Protein AF-A0A7X8ZVY4-F1 (afdb_monomer)

Solvent-accessible surface area (backbone atoms only — not comparable to full-atom values): 5294 Å² total; per-residue (Å²): 101,79,83,60,52,50,68,75,42,28,72,60,51,40,54,51,50,48,51,50,54,56,48,61,65,64,56,57,58,56,30,28,67,74,64,77,31,86,77,24,73,93,53,52,70,67,44,73,46,40,54,30,48,45,33,34,70,73,67,62,39,48,70,62,22,52,53,51,51,53,54,50,48,54,52,52,50,52,53,43,52,51,47,46,63,75,49,44,67,87,76,86,122

pLDDT: mean 82.37, std 11.32, range [35.78, 94.38]

Mean predicted aligned error: 7.42 Å

Foldseek 3Di:
DVVPVCLVCLVVVLVVQLCVLVCLQCDPCPQCVVQVDVVHVVNVPPHLLNVLVCCVPVVVVPVVSVVSVVVVVVVSVVVSVVSCVVSVDPPPD

Radius of gyration: 17.69 Å; Cα contacts (8 Å, |Δi|>4): 63; chains: 1; bounding box: 43×28×46 Å

Structure (mmCIF, N/CA/C/O backbone):
data_AF-A0A7X8ZVY4-F1
#
_entry.id   AF-A0A7X8ZVY4-F1
#
loop_
_atom_site.group_PDB
_atom_site.id
_atom_site.type_symbol
_atom_site.label_atom_id
_atom_site.label_alt_id
_atom_site.label_comp_id
_atom_site.label_asym_id
_atom_site.label_entity_id
_atom_site.label_seq_id
_atom_site.pdbx_PDB_ins_code
_atom_site.Cartn_x
_atom_site.Cartn_y
_atom_site.Cartn_z
_atom_site.occupa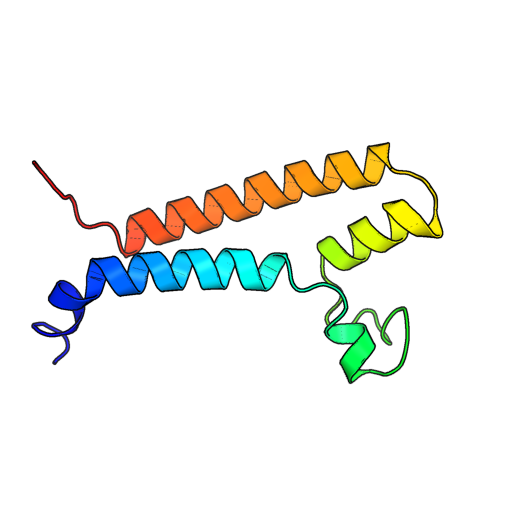ncy
_atom_site.B_iso_or_equiv
_atom_site.auth_seq_id
_atom_site.auth_comp_id
_atom_site.auth_asym_id
_atom_site.auth_atom_id
_atom_site.pdbx_PDB_model_num
ATOM 1 N N . ILE A 1 1 ? -13.999 -9.516 29.013 1.00 61.09 1 ILE A N 1
ATOM 2 C CA . ILE A 1 1 ? -12.938 -9.042 28.084 1.00 61.09 1 ILE A CA 1
ATOM 3 C C . ILE A 1 1 ? -13.535 -8.634 26.733 1.00 61.09 1 ILE A C 1
ATOM 5 O O . ILE A 1 1 ? -13.503 -7.454 26.422 1.00 61.09 1 ILE A O 1
ATOM 9 N N . ILE A 1 2 ? -14.189 -9.534 25.989 1.00 62.22 2 ILE A N 1
ATOM 10 C CA . ILE A 1 2 ? -14.769 -9.232 24.657 1.00 62.22 2 ILE A CA 1
ATOM 11 C C . ILE A 1 2 ? -15.853 -8.129 24.683 1.00 62.22 2 ILE A C 1
ATOM 13 O O . ILE A 1 2 ? -15.935 -7.344 23.751 1.00 62.22 2 ILE A O 1
ATOM 17 N N . TYR A 1 3 ? -16.623 -7.994 25.769 1.00 60.78 3 TYR A N 1
ATOM 18 C CA . TYR A 1 3 ? -17.719 -7.011 25.860 1.00 60.78 3 TYR A CA 1
ATOM 19 C C . TYR A 1 3 ? -17.376 -5.690 26.563 1.00 60.78 3 TYR A C 1
ATOM 21 O O . TYR A 1 3 ? -18.172 -4.764 26.516 1.00 60.78 3 TYR A O 1
ATOM 29 N N . ILE A 1 4 ? -16.218 -5.595 27.224 1.00 63.47 4 ILE A N 1
ATOM 30 C CA . ILE A 1 4 ? -15.834 -4.398 28.002 1.00 63.47 4 ILE A CA 1
ATOM 31 C C . ILE A 1 4 ? -14.589 -3.753 27.391 1.00 63.47 4 ILE A C 1
ATOM 33 O O . ILE A 1 4 ? -14.524 -2.543 27.234 1.00 63.47 4 ILE A O 1
ATOM 37 N N . THR A 1 5 ? -13.605 -4.560 26.991 1.00 73.25 5 THR A N 1
ATOM 38 C CA . THR A 1 5 ? -12.321 -4.061 26.489 1.00 73.25 5 THR A CA 1
ATOM 39 C C . THR A 1 5 ? -12.397 -3.682 25.005 1.00 73.25 5 THR A C 1
ATOM 41 O O . THR A 1 5 ? -11.876 -2.643 24.618 1.00 73.25 5 THR A O 1
ATOM 44 N N . ILE A 1 6 ? -13.084 -4.478 24.173 1.00 72.75 6 ILE A N 1
ATOM 45 C CA . ILE A 1 6 ? -13.233 -4.204 22.730 1.00 72.75 6 ILE A CA 1
ATOM 46 C C . ILE A 1 6 ? -13.999 -2.899 22.440 1.00 72.75 6 ILE A C 1
ATOM 48 O O . ILE A 1 6 ? -13.505 -2.123 21.623 1.00 72.75 6 ILE A O 1
ATOM 52 N N . PRO A 1 7 ? -15.149 -2.592 23.078 1.00 73.44 7 PRO A N 1
ATOM 53 C CA . PRO A 1 7 ? -15.831 -1.325 22.816 1.00 73.44 7 PRO A CA 1
ATOM 54 C C . PRO A 1 7 ? -15.039 -0.106 23.313 1.00 73.44 7 PRO A C 1
ATOM 56 O O . PRO A 1 7 ? -14.963 0.883 22.592 1.00 73.44 7 PRO A O 1
ATOM 59 N N . SER A 1 8 ? -14.372 -0.182 24.469 1.00 73.06 8 SER A N 1
ATOM 60 C CA . SER A 1 8 ? -13.568 0.942 24.980 1.00 73.06 8 SER A CA 1
ATOM 61 C C . SER A 1 8 ? -12.291 1.214 24.171 1.00 73.06 8 SER A C 1
ATOM 63 O O . SER A 1 8 ? -11.824 2.348 24.138 1.00 73.06 8 SER A O 1
ATOM 65 N N . MET A 1 9 ? -11.724 0.208 23.491 1.00 78.88 9 MET A N 1
ATOM 66 C CA . MET A 1 9 ? -10.549 0.374 22.611 1.00 78.88 9 MET A CA 1
ATOM 67 C C . MET A 1 9 ? -10.917 0.611 21.139 1.00 78.88 9 MET A C 1
ATOM 69 O O . MET A 1 9 ? -10.035 0.767 20.294 1.00 78.88 9 MET A O 1
ATOM 73 N N . LYS A 1 10 ? -12.210 0.658 20.809 1.00 72.62 10 LYS A N 1
ATOM 74 C CA . LYS A 1 10 ? -12.712 0.722 19.431 1.00 72.62 10 LYS A CA 1
ATOM 75 C C . LYS A 1 10 ? -12.129 1.878 18.594 1.00 72.62 10 LYS A C 1
ATOM 77 O O . LYS A 1 10 ? -11.719 1.603 17.465 1.00 72.62 10 LYS A O 1
ATOM 82 N N . PRO A 1 11 ? -11.981 3.118 19.113 1.00 78.38 11 PRO A N 1
ATOM 83 C CA . PRO A 1 11 ? -11.378 4.213 18.344 1.00 78.38 11 PRO A CA 1
ATOM 84 C C . PRO A 1 11 ? -9.900 3.962 18.012 1.00 78.38 11 PRO A C 1
ATOM 86 O O . PRO A 1 11 ? -9.444 4.242 16.905 1.00 78.38 11 PRO A O 1
ATOM 89 N N . GLN A 1 12 ? -9.153 3.373 18.951 1.00 84.06 12 GLN A N 1
ATOM 90 C CA . GLN A 1 12 ? -7.738 3.042 18.763 1.00 84.06 12 GLN A CA 1
ATOM 91 C C . GLN A 1 12 ? -7.560 1.872 17.788 1.00 84.06 12 GLN A C 1
ATOM 93 O O . GLN A 1 12 ? -6.655 1.893 16.956 1.00 84.06 12 GLN A O 1
ATOM 98 N N . MET A 1 13 ? -8.453 0.879 17.837 1.00 84.62 13 MET A N 1
ATOM 99 C CA . MET A 1 13 ? -8.454 -0.246 16.899 1.00 84.62 13 MET A CA 1
ATOM 100 C C . MET A 1 13 ? -8.773 0.195 15.468 1.00 84.62 13 MET A C 1
ATOM 102 O O . MET A 1 13 ? -8.126 -0.277 14.537 1.00 84.62 13 MET A O 1
ATOM 106 N N . LEU A 1 14 ? -9.720 1.122 15.283 1.00 84.50 14 LEU A N 1
ATOM 107 C CA . LEU A 1 14 ? -10.038 1.700 13.975 1.00 84.50 14 LEU A CA 1
ATOM 108 C C . LEU A 1 14 ? -8.835 2.456 13.395 1.00 84.50 14 LEU A C 1
ATOM 110 O O . LEU A 1 14 ? -8.462 2.220 12.248 1.00 84.50 14 LEU A O 1
ATOM 114 N N . PHE A 1 15 ? -8.196 3.316 14.193 1.00 85.19 15 PHE A N 1
ATOM 115 C CA . PHE A 1 15 ? -6.993 4.035 13.767 1.00 85.19 15 PHE A CA 1
ATOM 116 C C . PHE A 1 15 ? -5.854 3.071 13.404 1.00 85.19 15 PHE A C 1
ATOM 118 O O . PHE A 1 15 ? -5.254 3.191 12.336 1.00 85.19 15 PHE A O 1
ATOM 125 N N . GLY A 1 16 ? -5.604 2.061 14.242 1.00 89.25 16 GLY A N 1
ATOM 126 C CA . GLY A 1 16 ? -4.605 1.026 13.972 1.00 89.25 16 GLY A CA 1
ATOM 127 C C . GLY A 1 16 ? -4.902 0.223 12.704 1.00 89.25 16 GLY A C 1
ATOM 128 O O . GLY A 1 16 ? -3.991 -0.038 11.921 1.00 89.25 16 GLY A O 1
ATOM 129 N N . ALA A 1 17 ? -6.170 -0.114 12.456 1.00 87.75 17 ALA A N 1
ATOM 130 C CA . ALA A 1 17 ? -6.588 -0.829 11.253 1.00 87.75 17 ALA A CA 1
ATOM 131 C C . ALA A 1 17 ? -6.344 -0.002 9.981 1.00 87.75 17 ALA A C 1
ATOM 133 O O . ALA A 1 17 ? -5.765 -0.514 9.026 1.00 87.75 17 ALA A O 1
ATOM 134 N N . VAL A 1 18 ? -6.717 1.282 9.978 1.00 87.12 18 VAL A N 1
ATOM 135 C CA . VAL A 1 18 ? -6.471 2.198 8.848 1.00 87.12 18 VAL A CA 1
ATOM 136 C C . VAL A 1 18 ? -4.973 2.323 8.562 1.00 87.12 18 VAL A C 1
ATOM 138 O O . VAL A 1 18 ? -4.540 2.157 7.422 1.00 87.12 18 VAL A O 1
ATOM 141 N N . MET A 1 19 ? -4.163 2.544 9.599 1.00 89.88 19 MET A N 1
ATOM 142 C CA . MET A 1 19 ? -2.712 2.672 9.451 1.00 89.88 19 MET A CA 1
ATOM 143 C C . MET A 1 19 ? -2.060 1.377 8.950 1.00 89.88 19 MET A C 1
ATOM 145 O O . MET A 1 19 ? -1.170 1.434 8.104 1.00 89.88 19 MET A O 1
ATOM 149 N N . ALA A 1 20 ? -2.523 0.211 9.409 1.00 90.94 20 ALA A N 1
ATOM 150 C CA . ALA A 1 20 ? -2.030 -1.084 8.943 1.00 90.94 20 ALA A CA 1
ATOM 151 C C . ALA A 1 20 ? -2.381 -1.348 7.470 1.00 90.94 20 ALA A C 1
ATOM 153 O O . ALA A 1 20 ? -1.536 -1.835 6.715 1.00 90.94 20 ALA A O 1
ATOM 154 N N . ILE A 1 21 ? -3.596 -0.985 7.041 1.00 89.94 21 ILE A N 1
ATOM 155 C CA . ILE A 1 21 ? -4.018 -1.072 5.635 1.00 89.94 21 ILE A CA 1
ATOM 156 C C . ILE A 1 21 ? -3.105 -0.191 4.777 1.00 89.94 21 ILE A C 1
ATOM 158 O O . ILE A 1 21 ? -2.464 -0.688 3.854 1.00 89.94 21 ILE A O 1
ATOM 162 N N . VAL A 1 22 ? -2.983 1.097 5.109 1.00 88.88 22 VAL A N 1
ATOM 163 C CA . VAL A 1 22 ? -2.162 2.048 4.338 1.00 88.88 22 VAL A CA 1
ATOM 164 C C . VAL A 1 22 ? -0.688 1.640 4.322 1.00 88.88 22 VAL A C 1
ATOM 166 O O . VAL A 1 22 ? -0.042 1.731 3.277 1.00 88.88 22 VAL A O 1
ATOM 169 N N . GLY A 1 23 ? -0.165 1.159 5.452 1.00 90.25 23 GLY A N 1
ATOM 170 C CA . GLY A 1 23 ? 1.210 0.680 5.569 1.00 90.25 23 GLY A CA 1
ATOM 171 C C . GLY A 1 23 ? 1.486 -0.526 4.676 1.00 90.25 23 GLY A C 1
ATOM 172 O O . GLY A 1 23 ? 2.488 -0.540 3.971 1.00 90.25 23 GLY A O 1
ATOM 173 N N . THR A 1 24 ? 0.568 -1.495 4.631 1.00 89.19 24 THR A N 1
ATOM 174 C CA . THR A 1 24 ? 0.725 -2.712 3.815 1.00 89.19 24 THR A CA 1
ATOM 175 C C . THR A 1 24 ? 0.834 -2.389 2.326 1.00 89.19 24 THR A C 1
ATOM 177 O O . THR A 1 24 ? 1.699 -2.926 1.641 1.00 89.19 24 THR A O 1
ATOM 180 N N . PHE A 1 25 ? -0.005 -1.485 1.813 1.00 88.94 25 PHE A N 1
ATOM 181 C CA . PHE A 1 25 ? 0.005 -1.141 0.388 1.00 88.94 25 PHE A CA 1
ATOM 182 C C . PHE A 1 25 ? 1.131 -0.182 -0.014 1.00 88.94 25 PHE A C 1
ATOM 184 O O . PHE A 1 25 ? 1.461 -0.132 -1.193 1.00 88.94 25 PHE A O 1
ATOM 191 N N . ASN A 1 26 ? 1.740 0.544 0.930 1.00 88.06 26 ASN A N 1
ATOM 192 C CA . ASN A 1 26 ? 2.914 1.394 0.673 1.00 88.06 26 ASN A CA 1
ATOM 193 C C . ASN A 1 26 ? 4.254 0.662 0.814 1.00 88.06 26 ASN A C 1
ATOM 195 O O . ASN A 1 26 ? 5.303 1.244 0.541 1.00 88.06 26 ASN A O 1
ATOM 199 N N . ALA A 1 27 ? 4.247 -0.594 1.252 1.00 86.75 27 ALA A N 1
ATOM 200 C CA . ALA A 1 27 ? 5.455 -1.321 1.601 1.00 86.75 27 ALA A CA 1
ATOM 201 C C . ALA A 1 27 ? 6.214 -1.868 0.373 1.00 86.75 27 ALA A C 1
ATOM 203 O O . ALA A 1 27 ? 6.300 -3.076 0.179 1.00 86.75 27 ALA A O 1
ATOM 204 N N . SER A 1 28 ? 6.771 -0.980 -0.459 1.00 85.44 28 SER A N 1
ATOM 205 C CA . SER A 1 28 ? 7.613 -1.346 -1.612 1.00 85.44 28 SER A CA 1
ATOM 206 C C . SER A 1 28 ? 8.874 -2.095 -1.182 1.00 85.44 28 SER A C 1
ATOM 208 O O . SER A 1 28 ? 9.486 -1.773 -0.163 1.00 85.44 28 SER A O 1
ATOM 210 N N . GLY A 1 29 ? 9.321 -3.038 -2.006 1.00 84.50 29 GLY A N 1
ATOM 211 C CA . GLY A 1 29 ? 10.667 -3.599 -1.943 1.00 84.50 29 GLY A CA 1
ATOM 212 C C . GLY A 1 29 ? 10.854 -4.700 -0.905 1.00 84.50 29 GLY A C 1
ATOM 213 O O . GLY A 1 29 ? 11.928 -5.297 -0.862 1.00 84.50 29 GLY A O 1
ATOM 214 N N . ILE A 1 30 ? 9.825 -5.032 -0.115 1.00 85.88 30 ILE A N 1
ATOM 215 C CA . ILE A 1 30 ? 9.899 -6.107 0.887 1.00 85.88 30 ILE A CA 1
ATOM 216 C C . ILE A 1 30 ? 10.239 -7.450 0.228 1.00 85.88 30 ILE A C 1
ATOM 218 O O . ILE A 1 30 ? 11.108 -8.174 0.710 1.00 85.88 30 ILE A O 1
ATOM 222 N N . ALA A 1 31 ? 9.603 -7.782 -0.896 1.00 83.38 31 ALA A N 1
ATOM 223 C CA . ALA A 1 31 ? 9.855 -9.045 -1.586 1.00 83.38 31 ALA A CA 1
ATOM 224 C C . ALA A 1 31 ? 11.284 -9.154 -2.132 1.00 83.38 31 ALA A C 1
ATOM 226 O O . ALA A 1 31 ? 11.943 -10.183 -1.971 1.00 83.38 31 ALA A O 1
ATOM 227 N N . SER A 1 32 ? 11.792 -8.079 -2.726 1.00 82.44 32 SER A N 1
ATOM 228 C CA . SER A 1 32 ? 13.162 -8.011 -3.242 1.00 82.44 32 SER A CA 1
ATOM 229 C C . SER A 1 32 ? 14.191 -8.064 -2.110 1.00 82.44 32 SER A C 1
ATOM 231 O O . SER A 1 32 ? 15.226 -8.712 -2.244 1.00 82.44 32 SER A O 1
ATOM 233 N N . ALA A 1 33 ? 13.883 -7.454 -0.960 1.00 85.38 33 ALA A N 1
ATOM 234 C CA . ALA A 1 33 ? 14.740 -7.483 0.223 1.00 85.38 33 ALA A CA 1
ATOM 235 C C . ALA A 1 33 ? 14.890 -8.894 0.815 1.00 85.38 33 ALA A C 1
ATOM 237 O O . ALA A 1 33 ? 15.969 -9.248 1.280 1.00 85.38 33 ALA A O 1
ATOM 238 N N . ILE A 1 34 ? 13.831 -9.710 0.785 1.00 84.38 34 ILE A N 1
ATOM 239 C CA . ILE A 1 34 ? 13.854 -11.075 1.339 1.00 84.38 34 ILE A CA 1
ATOM 240 C C . ILE A 1 34 ? 14.451 -12.073 0.340 1.00 84.38 34 ILE A C 1
ATOM 242 O O . ILE A 1 34 ? 15.150 -13.004 0.731 1.00 84.38 34 ILE A O 1
ATOM 246 N N . THR A 1 35 ? 14.171 -11.898 -0.951 1.00 83.06 35 THR A N 1
ATOM 247 C CA . THR A 1 35 ? 14.616 -12.832 -1.998 1.00 83.06 35 THR A CA 1
ATOM 248 C C . THR A 1 35 ? 16.014 -12.524 -2.535 1.00 83.06 35 THR A C 1
ATOM 250 O O . THR A 1 35 ? 16.605 -13.368 -3.203 1.00 83.06 35 THR A O 1
ATOM 253 N N . GLY A 1 36 ? 16.551 -11.332 -2.256 1.00 77.69 36 GLY A N 1
ATOM 254 C CA . GLY A 1 36 ? 17.867 -10.891 -2.723 1.00 77.69 36 GLY A CA 1
ATOM 255 C C . GLY A 1 36 ? 17.946 -10.629 -4.231 1.00 77.69 36 GLY A C 1
ATOM 256 O O . GLY A 1 36 ? 19.034 -10.363 -4.739 1.00 77.69 36 GLY A O 1
ATOM 257 N N . ALA A 1 37 ? 16.821 -10.696 -4.949 1.00 73.31 37 ALA A N 1
ATOM 258 C CA . ALA A 1 37 ? 16.736 -10.483 -6.388 1.00 73.31 37 ALA A CA 1
ATOM 259 C C . ALA A 1 37 ? 15.690 -9.409 -6.722 1.00 73.31 37 ALA A C 1
ATOM 261 O O . ALA A 1 37 ? 14.629 -9.344 -6.101 1.00 73.31 37 ALA A O 1
ATOM 262 N N . TYR A 1 38 ? 15.990 -8.578 -7.724 1.00 76.19 38 TYR A N 1
ATOM 263 C CA . TYR A 1 38 ? 15.076 -7.574 -8.267 1.00 76.19 38 TYR A CA 1
ATOM 264 C C . TYR A 1 38 ? 14.940 -7.774 -9.788 1.00 76.19 38 TYR A C 1
ATOM 266 O O . TYR A 1 38 ? 15.931 -7.577 -10.497 1.00 76.19 38 TYR A O 1
ATOM 274 N N . PRO A 1 39 ? 13.759 -8.156 -10.315 1.00 76.06 39 PRO A N 1
ATOM 275 C CA . PRO A 1 39 ? 12.537 -8.529 -9.597 1.00 76.06 39 PRO A CA 1
ATOM 276 C C . PRO A 1 39 ? 12.675 -9.868 -8.835 1.00 76.06 39 PRO A C 1
ATOM 278 O O . PRO A 1 39 ? 13.505 -10.704 -9.203 1.00 76.06 39 PRO A O 1
ATOM 281 N N . PRO A 1 40 ? 11.872 -10.092 -7.778 1.00 79.69 40 PRO A N 1
ATOM 282 C CA . PRO A 1 40 ? 11.896 -11.323 -6.996 1.00 79.69 40 PRO A CA 1
ATOM 283 C C . PRO A 1 40 ? 11.561 -12.544 -7.872 1.00 79.69 40 PRO A C 1
ATOM 285 O O . PRO A 1 40 ? 10.759 -12.435 -8.811 1.00 79.69 40 PRO A O 1
ATOM 288 N N . PRO A 1 41 ? 12.129 -13.729 -7.574 1.00 73.19 41 PRO A N 1
ATOM 289 C CA . PRO A 1 41 ? 11.861 -14.947 -8.325 1.00 73.19 41 PRO A CA 1
ATOM 290 C C . PRO A 1 41 ? 10.357 -15.232 -8.334 1.0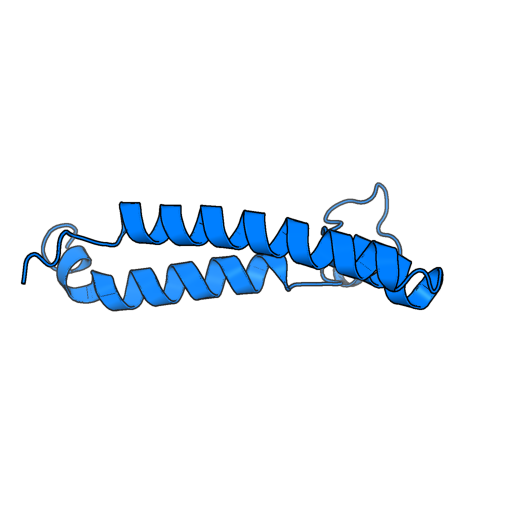0 73.19 41 PRO A C 1
ATOM 292 O O . PRO A 1 41 ? 9.679 -15.138 -7.310 1.00 73.19 41 PRO A O 1
ATOM 295 N N . GLN A 1 42 ? 9.825 -15.557 -9.514 1.00 81.00 42 GLN A N 1
ATOM 296 C CA . GLN A 1 42 ? 8.396 -15.825 -9.716 1.00 81.00 42 GLN A CA 1
ATOM 297 C C . GLN A 1 42 ? 7.450 -14.655 -9.369 1.00 81.00 42 GLN A C 1
ATOM 299 O O . GLN A 1 42 ? 6.248 -14.879 -9.245 1.00 81.00 42 GLN A O 1
ATOM 304 N N . TYR A 1 43 ? 7.959 -13.424 -9.209 1.00 79.06 43 TYR A N 1
ATOM 305 C CA . TYR A 1 43 ? 7.197 -12.278 -8.690 1.00 79.06 43 TYR A CA 1
ATOM 306 C C . TYR A 1 43 ? 6.561 -12.545 -7.313 1.00 79.06 43 TYR A C 1
ATOM 308 O O . TYR A 1 43 ? 5.561 -11.926 -6.941 1.00 79.06 43 TYR A O 1
ATOM 316 N N . ALA A 1 44 ? 7.131 -13.472 -6.535 1.00 73.81 44 ALA A N 1
ATOM 317 C CA . ALA A 1 44 ? 6.626 -13.810 -5.213 1.00 73.81 44 ALA A CA 1
ATOM 318 C C . ALA A 1 44 ? 6.703 -12.581 -4.293 1.00 73.81 44 ALA A C 1
ATOM 320 O O . ALA A 1 44 ? 7.782 -12.051 -4.047 1.00 73.81 44 ALA A O 1
ATOM 321 N N . GLY A 1 45 ? 5.549 -12.116 -3.805 1.00 80.06 45 GLY A N 1
ATOM 322 C CA . GLY A 1 45 ? 5.448 -10.920 -2.961 1.00 80.06 45 GLY A CA 1
ATOM 323 C C . GLY A 1 45 ? 5.543 -9.585 -3.710 1.00 80.06 45 GLY A C 1
ATOM 324 O O . GLY A 1 45 ? 5.677 -8.550 -3.066 1.00 80.06 45 GLY A O 1
ATOM 325 N N . TRP A 1 46 ? 5.473 -9.580 -5.044 1.00 84.69 46 TRP A N 1
ATOM 326 C CA . TRP A 1 46 ? 5.479 -8.348 -5.834 1.00 84.69 46 TRP A CA 1
ATOM 327 C C . TRP A 1 46 ? 4.223 -7.508 -5.572 1.00 84.69 46 TRP A C 1
ATOM 329 O O . TRP A 1 46 ? 3.103 -7.952 -5.839 1.00 84.69 46 TRP A O 1
ATOM 339 N N . LEU A 1 47 ? 4.400 -6.290 -5.054 1.00 89.69 47 LEU A N 1
ATOM 340 C CA . LEU A 1 47 ? 3.290 -5.383 -4.764 1.00 89.69 47 LEU A CA 1
ATOM 341 C C . LEU A 1 47 ? 2.961 -4.471 -5.951 1.00 89.69 47 LEU A C 1
ATOM 343 O O . LEU A 1 47 ? 3.785 -4.202 -6.824 1.00 89.69 47 LEU A O 1
ATOM 347 N N . ILE A 1 48 ? 1.742 -3.921 -5.944 1.00 89.75 48 ILE A N 1
ATOM 348 C CA . ILE A 1 48 ? 1.304 -2.920 -6.932 1.00 89.75 48 ILE A CA 1
ATOM 349 C C . ILE A 1 48 ? 2.211 -1.679 -6.885 1.00 89.75 48 ILE A C 1
ATOM 351 O O . ILE A 1 48 ? 2.521 -1.109 -7.928 1.00 89.75 48 ILE A O 1
ATOM 355 N N . VAL A 1 49 ? 2.689 -1.292 -5.697 1.00 90.44 49 VAL A N 1
ATOM 356 C CA . VAL A 1 49 ? 3.667 -0.205 -5.546 1.00 90.44 49 VAL A CA 1
ATOM 357 C C . VAL A 1 49 ? 5.014 -0.554 -6.178 1.00 90.44 49 VAL A C 1
ATOM 359 O O . VAL A 1 49 ? 5.583 0.312 -6.831 1.00 90.44 49 VAL A O 1
ATOM 362 N N . ASP A 1 50 ? 5.500 -1.796 -6.071 1.00 89.62 50 ASP A N 1
ATOM 363 C CA . ASP A 1 50 ? 6.733 -2.211 -6.760 1.00 89.62 50 ASP A CA 1
ATOM 364 C C . ASP A 1 50 ? 6.563 -2.163 -8.281 1.00 89.62 50 ASP A C 1
ATOM 366 O O . ASP A 1 50 ? 7.439 -1.678 -8.994 1.00 89.62 50 ASP A O 1
ATOM 370 N N . HIS A 1 51 ? 5.392 -2.567 -8.781 1.00 88.19 51 HIS A N 1
ATOM 371 C CA . HIS A 1 51 ? 5.056 -2.415 -10.195 1.00 88.19 51 HIS A CA 1
ATOM 372 C C . HIS A 1 51 ? 5.076 -0.945 -10.626 1.00 88.19 51 HIS A C 1
ATOM 374 O O . HIS A 1 51 ? 5.676 -0.593 -11.633 1.00 88.19 51 HIS A O 1
ATOM 380 N N . MET A 1 52 ? 4.452 -0.065 -9.849 1.00 90.19 52 MET A N 1
ATOM 381 C CA . MET A 1 52 ? 4.432 1.367 -10.132 1.00 90.19 52 MET A CA 1
ATOM 382 C C . MET A 1 52 ? 5.837 1.982 -10.111 1.00 90.19 52 MET A C 1
ATOM 384 O O . MET A 1 52 ? 6.155 2.800 -10.970 1.00 90.19 52 MET A O 1
ATOM 388 N N . ASN A 1 53 ? 6.672 1.572 -9.156 1.00 88.44 53 ASN A N 1
ATOM 389 C CA . ASN A 1 53 ? 8.046 2.038 -8.992 1.00 88.44 53 ASN A CA 1
ATOM 390 C C . ASN A 1 53 ? 8.904 1.644 -10.208 1.00 88.44 53 ASN A C 1
ATOM 392 O O . ASN A 1 53 ? 9.575 2.490 -10.799 1.00 88.44 53 ASN A O 1
ATOM 396 N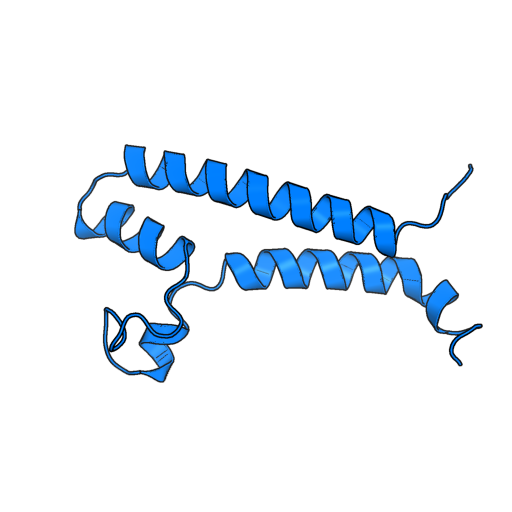 N . ASP A 1 54 ? 8.785 0.398 -10.676 1.00 87.75 54 ASP A N 1
ATOM 397 C CA . ASP A 1 54 ? 9.497 -0.067 -11.870 1.00 87.75 54 ASP A CA 1
ATOM 398 C C . ASP A 1 54 ? 9.100 0.727 -13.131 1.00 87.75 54 ASP A C 1
ATOM 400 O O . ASP A 1 54 ? 9.953 1.175 -13.897 1.00 87.75 54 ASP A O 1
ATOM 404 N N .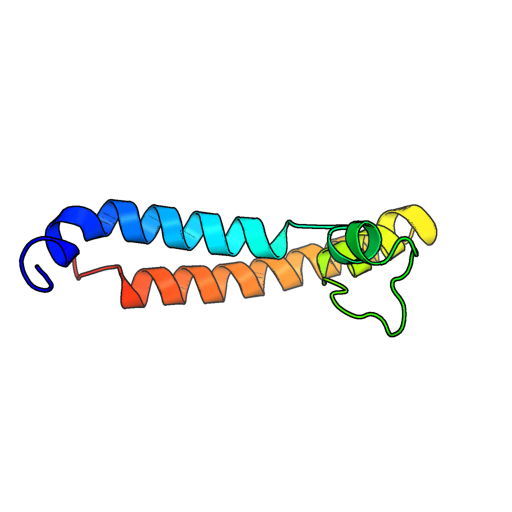 TYR A 1 55 ? 7.810 1.010 -13.324 1.00 88.38 55 TYR A N 1
ATOM 405 C CA . TYR A 1 55 ? 7.363 1.819 -14.466 1.00 88.38 55 TYR A CA 1
ATOM 406 C C . TYR A 1 55 ? 7.755 3.298 -14.346 1.00 88.38 55 TYR A C 1
ATOM 408 O O . TYR A 1 55 ? 8.074 3.930 -15.356 1.00 88.38 55 TYR A O 1
ATOM 416 N N . ALA A 1 56 ? 7.773 3.850 -13.131 1.00 88.31 56 ALA A N 1
ATOM 417 C CA . ALA A 1 56 ? 8.144 5.240 -12.890 1.00 88.31 56 ALA A CA 1
ATOM 418 C C . ALA A 1 56 ? 9.636 5.500 -13.137 1.00 88.31 56 ALA A C 1
ATOM 420 O O . ALA A 1 56 ? 9.980 6.490 -13.783 1.00 88.31 56 ALA A O 1
ATOM 421 N N . PHE A 1 57 ? 10.514 4.620 -12.645 1.00 84.50 57 PHE A N 1
ATOM 422 C CA . PHE A 1 57 ? 11.958 4.878 -12.612 1.00 84.50 57 PHE A CA 1
ATOM 423 C C . PHE A 1 57 ? 12.771 4.024 -13.586 1.00 84.50 57 PHE A C 1
ATOM 425 O O . PHE A 1 57 ? 13.770 4.517 -14.104 1.00 84.50 57 PHE A O 1
ATOM 432 N N . THR A 1 58 ? 12.352 2.792 -13.891 1.00 84.62 58 THR A N 1
ATOM 433 C CA . THR A 1 58 ? 13.057 1.935 -14.863 1.00 84.62 58 THR A CA 1
ATOM 434 C C . THR A 1 58 ? 12.635 2.271 -16.289 1.00 84.62 58 THR A C 1
ATOM 436 O O . THR A 1 58 ? 13.477 2.418 -17.172 1.00 84.62 58 THR A O 1
ATOM 439 N N . LYS A 1 59 ? 11.325 2.414 -16.527 1.00 85.00 59 LYS A N 1
ATOM 440 C CA . LYS A 1 59 ? 10.775 2.673 -17.871 1.00 85.00 59 LYS A CA 1
ATOM 441 C C . LYS A 1 59 ? 10.542 4.150 -18.186 1.00 85.00 59 LYS A C 1
ATOM 443 O O . LYS A 1 59 ? 10.266 4.479 -19.334 1.00 85.00 59 LYS A O 1
ATOM 448 N N . LEU A 1 60 ? 10.676 5.035 -17.192 1.00 86.75 60 LEU A N 1
ATOM 449 C CA . LEU A 1 60 ? 10.407 6.478 -17.300 1.00 86.75 60 LEU A CA 1
ATOM 450 C C . LEU A 1 60 ? 8.970 6.806 -17.761 1.00 86.75 60 LEU A C 1
ATOM 452 O O . LEU A 1 60 ? 8.687 7.908 -18.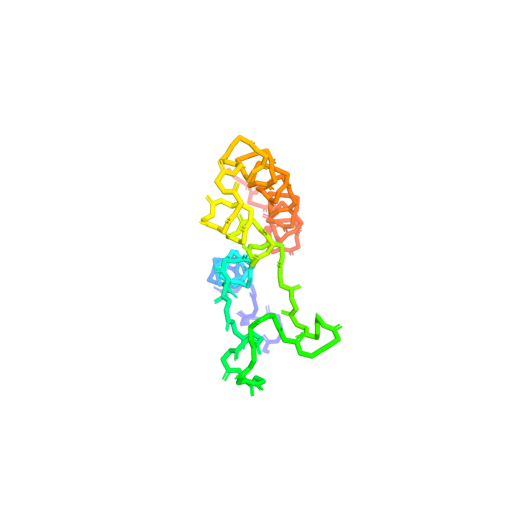233 1.00 86.75 60 LEU A O 1
ATOM 456 N N . GLU A 1 61 ? 8.027 5.880 -17.568 1.00 89.56 61 GLU A N 1
ATOM 457 C CA . GLU A 1 61 ? 6.610 6.022 -17.921 1.00 89.56 61 GLU A CA 1
ATOM 458 C C . GLU A 1 61 ? 5.814 6.587 -16.732 1.00 89.56 61 GLU A C 1
ATOM 460 O O . GLU A 1 61 ? 4.851 5.996 -16.235 1.00 89.56 61 GLU A O 1
ATOM 465 N N . MET A 1 62 ? 6.216 7.774 -16.267 1.00 87.88 62 MET A N 1
ATOM 466 C CA . MET A 1 62 ? 5.667 8.429 -15.065 1.00 87.88 62 MET A CA 1
ATOM 467 C C . MET A 1 62 ? 4.142 8.626 -15.125 1.00 87.88 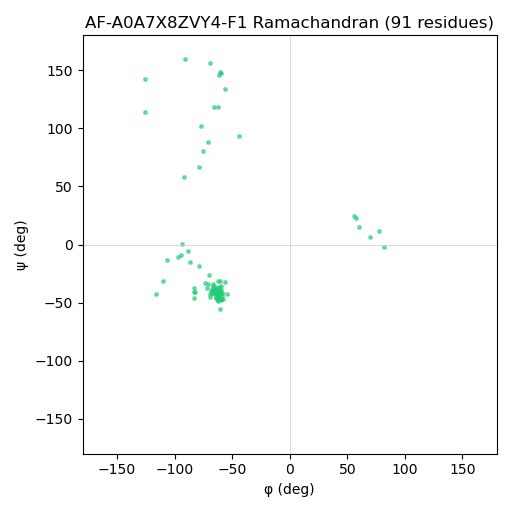62 MET A C 1
ATOM 469 O O . MET A 1 62 ? 3.462 8.558 -14.100 1.00 87.88 62 MET A O 1
ATOM 473 N N . GLY A 1 63 ? 3.589 8.839 -16.325 1.00 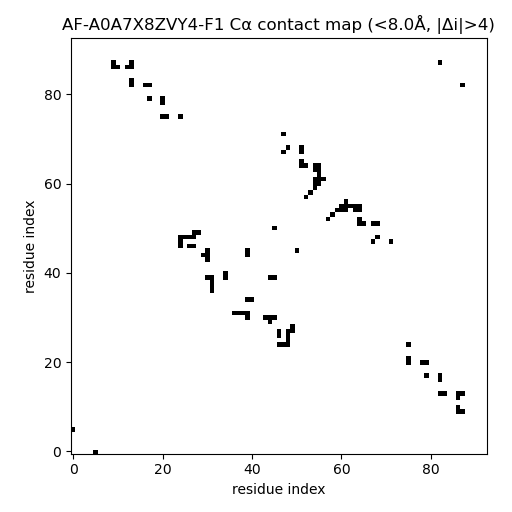91.50 63 GLY A N 1
ATOM 474 C CA . GLY A 1 63 ? 2.145 8.980 -16.539 1.00 91.50 63 GLY A CA 1
ATOM 475 C C . GLY A 1 63 ? 1.372 7.685 -16.274 1.00 91.50 63 GLY A C 1
ATOM 476 O O . GLY A 1 63 ? 0.336 7.711 -15.613 1.00 91.50 63 GLY A O 1
ATOM 477 N N . TYR A 1 64 ? 1.907 6.544 -16.717 1.00 92.19 64 TYR A N 1
ATOM 478 C CA . TYR A 1 64 ? 1.312 5.233 -16.456 1.00 92.19 64 TYR A CA 1
ATOM 479 C C . TYR A 1 64 ? 1.423 4.860 -14.973 1.00 92.19 64 TYR A C 1
ATOM 481 O O . TYR A 1 64 ? 0.442 4.439 -14.358 1.00 92.19 64 TYR A O 1
ATOM 489 N N . ALA A 1 65 ? 2.585 5.117 -14.365 1.00 91.38 65 ALA A N 1
ATOM 490 C CA . ALA A 1 65 ? 2.780 4.938 -12.929 1.00 91.38 65 ALA A CA 1
ATOM 491 C C . ALA A 1 65 ? 1.796 5.790 -12.101 1.00 91.38 65 ALA A C 1
ATOM 493 O O . ALA A 1 65 ? 1.195 5.304 -11.144 1.00 91.38 65 ALA A O 1
ATOM 494 N N . SER A 1 66 ? 1.553 7.038 -12.508 1.00 91.69 66 SER A N 1
ATOM 495 C CA . SER A 1 66 ? 0.588 7.926 -11.846 1.00 91.69 66 SER A CA 1
ATOM 496 C C . SER A 1 66 ? -0.861 7.449 -11.997 1.00 91.69 66 SER A C 1
ATOM 498 O O . SER A 1 66 ? -1.653 7.596 -11.074 1.00 91.69 66 SER A O 1
ATOM 500 N N . ALA A 1 67 ? -1.230 6.834 -13.122 1.00 94.38 67 ALA A N 1
ATOM 501 C CA . ALA A 1 67 ? -2.557 6.236 -13.271 1.00 94.38 67 ALA A CA 1
ATOM 502 C C . ALA A 1 67 ? -2.744 5.033 -12.327 1.00 94.38 67 ALA A C 1
ATOM 504 O O . ALA A 1 67 ? -3.781 4.905 -11.672 1.00 94.38 67 ALA A O 1
ATOM 505 N N . LEU A 1 68 ? -1.718 4.185 -12.202 1.00 92.75 68 LEU A N 1
ATOM 506 C CA . LEU A 1 68 ? -1.717 3.057 -11.267 1.00 92.75 68 LEU A CA 1
ATOM 507 C C . LEU A 1 68 ? -1.816 3.506 -9.802 1.00 92.75 68 LEU A C 1
ATOM 509 O O . LEU A 1 68 ? -2.525 2.866 -9.025 1.00 92.75 68 LEU A O 1
ATOM 513 N N . SER A 1 69 ? -1.173 4.619 -9.428 1.00 91.81 69 SER A N 1
ATOM 514 C CA . SER A 1 69 ? -1.248 5.167 -8.065 1.00 91.81 69 SER A CA 1
ATOM 515 C C . SER A 1 69 ? -2.677 5.567 -7.679 1.00 91.81 69 SER A C 1
ATOM 517 O O . SER A 1 69 ? -3.133 5.266 -6.575 1.00 91.81 69 SER A O 1
ATOM 519 N N . VAL A 1 70 ? -3.425 6.167 -8.611 1.00 94.06 70 VAL A N 1
ATOM 520 C CA . VAL A 1 70 ? -4.828 6.559 -8.407 1.00 94.06 70 VAL A CA 1
ATOM 521 C C . VAL A 1 70 ? -5.735 5.333 -8.286 1.00 94.06 70 VAL A C 1
ATOM 523 O O . VAL A 1 70 ? -6.620 5.301 -7.431 1.00 94.06 70 VAL A O 1
ATOM 526 N N . ILE A 1 71 ? -5.504 4.293 -9.093 1.00 94.12 71 ILE A N 1
ATOM 527 C CA . ILE A 1 71 ? -6.251 3.029 -8.990 1.00 94.12 71 ILE A CA 1
ATOM 528 C C . ILE A 1 71 ? -6.006 2.375 -7.625 1.00 94.12 71 ILE A C 1
ATOM 530 O O . ILE A 1 71 ? -6.954 1.949 -6.959 1.00 94.12 71 ILE A O 1
ATOM 534 N N . LEU A 1 72 ? -4.749 2.337 -7.177 1.00 92.06 72 LEU A N 1
ATOM 535 C CA . LEU A 1 72 ? -4.395 1.812 -5.861 1.00 92.06 72 LEU A CA 1
ATOM 536 C C . LEU A 1 72 ? -5.041 2.629 -4.734 1.00 92.06 72 LEU A C 1
ATOM 538 O O . LEU A 1 72 ? -5.555 2.053 -3.775 1.00 92.06 72 LEU A O 1
ATOM 542 N N . LEU A 1 73 ? -5.075 3.959 -4.864 1.00 92.38 73 LEU A N 1
ATOM 543 C CA . LEU A 1 73 ? -5.755 4.839 -3.914 1.00 92.38 73 LEU A CA 1
ATOM 544 C C . LEU A 1 73 ? -7.240 4.487 -3.798 1.00 92.38 73 LEU A C 1
ATOM 546 O O . LEU A 1 73 ? -7.741 4.346 -2.685 1.00 92.38 73 LEU A O 1
ATOM 550 N N . LEU A 1 74 ? -7.939 4.301 -4.920 1.00 94.19 74 LEU A N 1
ATOM 551 C CA . LEU A 1 74 ? -9.349 3.900 -4.913 1.00 94.19 74 LEU A CA 1
ATOM 552 C C . LEU A 1 74 ? -9.553 2.568 -4.183 1.00 94.19 74 LEU A C 1
ATOM 554 O O . LEU A 1 74 ? -10.473 2.447 -3.374 1.00 94.19 74 LEU A O 1
ATOM 558 N N . PHE A 1 75 ? -8.668 1.595 -4.399 1.00 92.19 75 PHE A N 1
ATOM 559 C CA . PHE A 1 75 ? -8.717 0.313 -3.695 1.00 92.19 75 PHE A CA 1
ATOM 560 C C . PHE A 1 75 ? -8.516 0.475 -2.179 1.00 92.19 75 PHE A C 1
ATOM 562 O O . PHE A 1 75 ? -9.313 -0.026 -1.381 1.00 92.19 75 PHE A O 1
ATOM 569 N N . CYS A 1 76 ? -7.514 1.255 -1.768 1.00 91.00 76 CYS A N 1
ATOM 570 C CA . CYS A 1 76 ? -7.274 1.589 -0.364 1.00 91.00 76 CYS A CA 1
ATOM 571 C C . CYS A 1 76 ? -8.448 2.348 0.270 1.00 91.00 76 CYS A C 1
ATOM 573 O O . CYS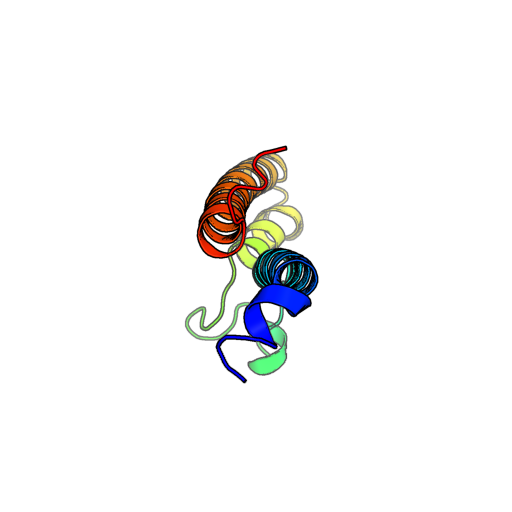 A 1 76 ? -8.761 2.117 1.436 1.00 91.00 76 CYS A O 1
ATOM 575 N N . LEU A 1 77 ? -9.124 3.237 -0.463 1.00 90.94 77 LEU A N 1
ATOM 576 C CA . LEU A 1 77 ? -10.302 3.959 0.028 1.00 90.94 77 LEU A CA 1
ATOM 577 C C . LEU A 1 77 ? -11.486 3.021 0.271 1.00 90.94 77 LEU A C 1
ATOM 579 O O . LEU A 1 77 ? -12.177 3.167 1.280 1.00 90.94 77 LEU A O 1
ATOM 583 N N . VAL A 1 78 ? -11.701 2.040 -0.610 1.00 92.62 78 VAL A N 1
ATOM 584 C CA . VAL A 1 78 ? -12.735 1.012 -0.422 1.00 92.62 78 VAL A CA 1
ATOM 585 C C . VAL A 1 78 ? -12.448 0.198 0.837 1.00 92.62 78 VAL A C 1
ATOM 587 O O . VAL A 1 78 ? -13.328 0.068 1.686 1.00 92.62 78 VAL A O 1
ATOM 590 N N . LEU A 1 79 ? -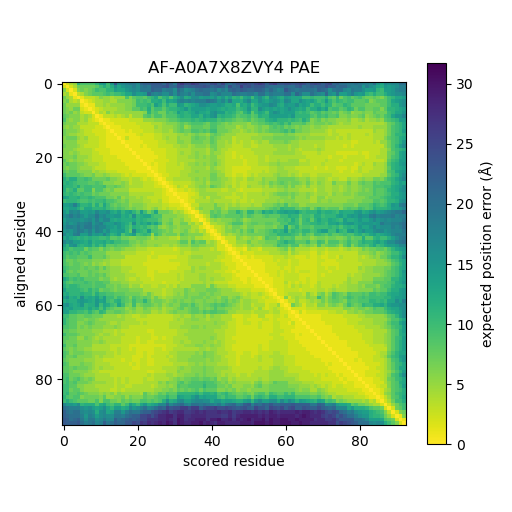11.211 -0.276 1.015 1.00 89.81 79 LEU A N 1
ATOM 591 C CA . LEU A 1 79 ? -10.814 -1.032 2.207 1.00 89.81 79 LEU A CA 1
ATOM 592 C C . LEU A 1 79 ? -10.923 -0.206 3.489 1.00 89.81 79 LEU A C 1
ATOM 594 O O . LEU A 1 79 ? -11.440 -0.696 4.493 1.00 89.81 79 LEU A O 1
ATOM 598 N N . ASN A 1 80 ? -10.501 1.058 3.449 1.00 88.69 80 ASN A N 1
ATOM 599 C CA . ASN A 1 80 ? -10.676 1.972 4.571 1.00 88.69 80 ASN A CA 1
ATOM 600 C C . ASN A 1 80 ? -12.155 2.138 4.905 1.00 88.69 80 ASN A C 1
ATOM 602 O O . ASN A 1 80 ? -12.542 1.984 6.060 1.00 88.69 80 ASN A O 1
ATOM 606 N N . ARG A 1 81 ? -13.017 2.367 3.908 1.00 88.25 81 ARG A N 1
ATOM 607 C CA . ARG A 1 81 ? -14.463 2.473 4.132 1.00 88.25 81 ARG A CA 1
ATOM 608 C C . ARG A 1 81 ? -15.045 1.192 4.735 1.00 88.25 81 ARG A C 1
ATOM 610 O O . ARG A 1 81 ? -15.903 1.282 5.611 1.00 88.25 81 ARG A O 1
ATOM 617 N N . SER A 1 82 ? -14.573 0.021 4.316 1.00 87.62 82 SER A N 1
ATOM 618 C CA . SER A 1 82 ? -14.943 -1.258 4.929 1.00 87.62 82 SER A CA 1
ATOM 619 C C . SER A 1 82 ? -14.491 -1.346 6.389 1.00 87.62 82 SER A C 1
ATOM 621 O O . SER A 1 82 ? -15.287 -1.749 7.234 1.00 87.62 82 SER A O 1
ATOM 623 N N . ALA A 1 83 ? -13.274 -0.905 6.716 1.00 85.31 83 ALA A N 1
ATOM 624 C CA . ALA A 1 83 ? -12.784 -0.849 8.095 1.00 85.31 83 ALA A CA 1
ATOM 625 C C . ALA A 1 83 ? -13.638 0.088 8.966 1.00 85.31 83 ALA A C 1
ATOM 627 O O . ALA A 1 83 ? -14.047 -0.299 10.061 1.00 85.31 83 ALA A O 1
ATOM 628 N N . TYR A 1 84 ? -14.012 1.262 8.448 1.00 84.31 84 TYR A N 1
ATOM 629 C CA . TYR A 1 84 ? -14.962 2.165 9.106 1.00 84.31 84 TYR A CA 1
ATOM 630 C C . TYR A 1 84 ? -16.349 1.546 9.281 1.00 84.31 84 TYR A C 1
ATOM 632 O O . TYR A 1 84 ? -17.011 1.841 10.261 1.00 84.31 84 TYR A O 1
ATOM 640 N N . ARG A 1 85 ? -16.809 0.667 8.387 1.00 80.81 85 ARG A N 1
ATOM 641 C CA . ARG A 1 85 ? -18.100 -0.018 8.563 1.00 80.81 85 ARG A CA 1
ATOM 642 C C . ARG A 1 85 ? -18.059 -1.097 9.648 1.00 80.81 85 ARG A C 1
ATOM 644 O O . ARG A 1 85 ? -19.065 -1.336 10.303 1.00 80.81 85 ARG A O 1
ATOM 651 N N . VAL A 1 86 ? -16.922 -1.772 9.812 1.00 79.19 86 VAL A N 1
ATOM 652 C CA . VAL A 1 86 ? -16.754 -2.854 10.798 1.00 79.19 86 VAL A CA 1
ATOM 653 C C . VAL A 1 86 ? -16.459 -2.297 12.194 1.00 79.19 86 VAL A C 1
ATOM 655 O O . VAL A 1 86 ? -16.999 -2.790 13.183 1.00 79.19 86 VAL A O 1
ATOM 658 N N . PHE A 1 87 ? -15.624 -1.260 12.284 1.00 74.50 87 PHE A N 1
ATOM 659 C CA . PHE A 1 87 ? -15.183 -0.671 13.553 1.00 74.50 87 PHE A CA 1
ATOM 660 C C . PHE A 1 87 ? -15.824 0.686 13.868 1.00 74.50 87 PHE A C 1
ATOM 662 O O . PHE A 1 87 ? -15.768 1.122 15.014 1.00 74.50 87 PHE A O 1
ATOM 669 N N . GLY A 1 88 ? -16.482 1.338 12.914 1.00 67.38 88 GLY A N 1
ATOM 670 C CA . GLY A 1 88 ? -17.374 2.460 13.191 1.00 67.38 88 GLY A CA 1
ATOM 671 C C . GLY A 1 88 ? -18.688 1.917 13.728 1.00 67.38 88 GLY A C 1
ATOM 672 O O . GLY A 1 88 ? -19.516 1.400 12.985 1.00 67.38 88 GLY A O 1
ATOM 673 N N . SER A 1 89 ? -18.878 1.991 15.045 1.00 56.12 89 SER A N 1
ATOM 674 C CA . SER A 1 89 ? -20.248 2.064 15.561 1.00 56.12 89 SER A CA 1
ATOM 675 C C . SER A 1 89 ? -20.893 3.311 14.985 1.00 56.12 89 SER A C 1
ATOM 677 O O . SER A 1 89 ? -20.210 4.316 14.810 1.00 56.12 89 SER A O 1
ATOM 679 N N . GLU A 1 90 ? -22.201 3.243 14.757 1.00 56.38 90 GLU A N 1
ATOM 680 C CA . GLU A 1 90 ? -23.087 4.399 14.847 1.00 56.38 90 GLU A CA 1
ATOM 681 C C . GLU A 1 90 ? -22.733 5.202 16.105 1.00 56.38 90 GLU A C 1
ATOM 683 O O . GLU A 1 90 ? -23.206 4.913 17.201 1.00 56.38 90 GLU A O 1
ATOM 688 N N . GLU A 1 91 ? -21.870 6.199 15.951 1.00 49.41 91 GLU A N 1
ATOM 689 C CA . GLU A 1 91 ? -21.903 7.381 16.793 1.00 49.41 91 GLU A CA 1
ATOM 690 C C . GLU A 1 91 ? -23.109 8.164 16.269 1.00 49.41 91 GLU A C 1
ATOM 692 O O . GLU A 1 91 ? -23.021 8.992 15.364 1.00 49.41 91 GLU A O 1
ATOM 697 N N . ARG A 1 92 ? -24.294 7.741 16.721 1.00 43.72 92 ARG A N 1
ATOM 698 C CA . ARG A 1 92 ? -25.460 8.613 16.747 1.00 43.72 92 ARG A CA 1
ATOM 699 C C . ARG A 1 92 ? -25.183 9.624 17.849 1.00 43.72 92 ARG A C 1
ATOM 701 O O . ARG A 1 92 ? -25.552 9.344 18.980 1.00 43.72 92 ARG A O 1
ATOM 708 N N . ASP A 1 93 ? -24.527 10.720 17.491 1.00 35.78 93 ASP A N 1
ATOM 709 C CA . ASP A 1 93 ? -24.728 12.068 18.036 1.00 35.78 93 ASP A CA 1
ATOM 710 C C . ASP A 1 93 ? -24.145 13.102 17.058 1.00 35.78 93 ASP A C 1
ATOM 712 O O . ASP A 1 93 ? -22.956 12.978 16.684 1.00 35.78 93 ASP A O 1
#

Nearest PDB structures (foldseek):
  4tqu-assembly1_M  TM=7.289E-01  e=1.376E+00  Sphingomonas sp.
  4tqv-assembly4_M  TM=6.600E-01  e=2.738E+00  Sphingomonas sp.

Sequence (93 aa):
IIYITIPSMKPQMLFGAVMAIVGTFNASGIASAITGAYPPPQYAGWLIVDHMNDYAFTKLEMGYASALSVILLLFCLVLNRSAYRVFGSEERD

Secondary structure (DSSP, 8-state):
-TTTHHHHTHHHHHHHHHHHHHHHHH-TTHHHHHHSSSSPGGGTT--HHHHHHIIIIIS--HHHHHHHHHHHHHHHHHHHHHHHHHH------